Protein AF-A0A0G1I3D6-F1 (afdb_monomer)

Structure (mmCIF, N/CA/C/O backbone):
data_AF-A0A0G1I3D6-F1
#
_entry.id   AF-A0A0G1I3D6-F1
#
loop_
_atom_site.group_PDB
_atom_site.id
_atom_site.type_symbol
_atom_site.label_atom_id
_atom_site.label_alt_id
_atom_site.label_comp_id
_atom_site.label_asym_id
_atom_site.label_entity_id
_atom_site.label_seq_id
_atom_site.pdbx_PDB_ins_code
_atom_site.Cartn_x
_atom_site.Cartn_y
_atom_site.Cartn_z
_atom_site.occupancy
_atom_site.B_iso_or_equiv
_atom_site.auth_seq_id
_atom_site.auth_comp_id
_atom_site.auth_asym_id
_atom_site.auth_atom_id
_atom_site.pdbx_PDB_model_num
ATOM 1 N N . LYS A 1 1 ? -15.731 5.612 1.401 1.00 73.81 1 LYS A N 1
ATOM 2 C CA . LYS A 1 1 ? -15.665 6.639 0.323 1.00 73.81 1 LYS A CA 1
ATOM 3 C C . LYS A 1 1 ? -14.389 6.388 -0.466 1.00 73.81 1 LYS A C 1
ATOM 5 O O . LYS A 1 1 ? -13.400 6.091 0.185 1.00 73.81 1 LYS A O 1
ATOM 10 N N . ILE A 1 2 ? -14.412 6.457 -1.798 1.00 78.31 2 ILE A N 1
ATOM 11 C CA . ILE A 1 2 ? -13.219 6.292 -2.646 1.00 78.31 2 ILE A CA 1
ATOM 12 C C . ILE A 1 2 ? -13.026 7.588 -3.441 1.00 78.31 2 ILE A C 1
ATOM 14 O O . ILE A 1 2 ? -14.000 8.126 -3.967 1.00 78.31 2 ILE A O 1
ATOM 18 N N . SER A 1 3 ? -11.796 8.085 -3.501 1.00 79.75 3 SER A N 1
ATOM 19 C CA . SER A 1 3 ? -11.375 9.255 -4.271 1.00 79.75 3 SER A CA 1
ATOM 20 C C . SER A 1 3 ? -10.246 8.853 -5.217 1.00 79.75 3 SER A C 1
ATOM 22 O O . SER A 1 3 ? -9.342 8.122 -4.815 1.00 79.75 3 SER A O 1
ATOM 24 N N . TYR A 1 4 ? -10.279 9.363 -6.446 1.00 76.50 4 TYR A N 1
ATOM 25 C CA . TYR A 1 4 ? -9.255 9.138 -7.467 1.00 76.50 4 TYR A CA 1
ATOM 26 C C . TYR A 1 4 ? -8.614 10.471 -7.842 1.00 76.50 4 TYR A C 1
ATOM 28 O O . TYR A 1 4 ? -9.324 11.468 -7.986 1.00 76.50 4 TYR A O 1
ATOM 36 N N . ALA A 1 5 ? -7.298 10.489 -8.031 1.00 76.38 5 ALA A N 1
ATOM 37 C CA . ALA A 1 5 ? -6.585 11.644 -8.560 1.00 76.38 5 ALA A CA 1
ATOM 38 C C . ALA A 1 5 ? -5.461 11.197 -9.502 1.00 76.38 5 ALA A C 1
ATOM 40 O O . ALA A 1 5 ? -4.753 10.229 -9.229 1.00 76.38 5 ALA A O 1
ATOM 41 N N . GLY A 1 6 ? -5.282 11.921 -10.608 1.00 70.44 6 GLY A N 1
ATOM 42 C CA . GLY A 1 6 ? -4.006 11.896 -11.317 1.00 70.44 6 GLY A CA 1
ATOM 43 C C . GLY A 1 6 ? -2.960 12.592 -10.452 1.00 70.44 6 GLY A C 1
ATOM 44 O O . GLY A 1 6 ? -3.243 13.641 -9.871 1.00 70.44 6 GLY A O 1
ATOM 45 N N . SER A 1 7 ? -1.774 12.010 -10.339 1.00 66.50 7 SER A N 1
ATOM 46 C CA . SER A 1 7 ? -0.646 12.606 -9.630 1.00 66.50 7 SER A CA 1
ATOM 47 C C . SER A 1 7 ? 0.536 12.762 -10.582 1.00 66.50 7 SER A C 1
ATOM 49 O O . SER A 1 7 ? 0.660 12.058 -1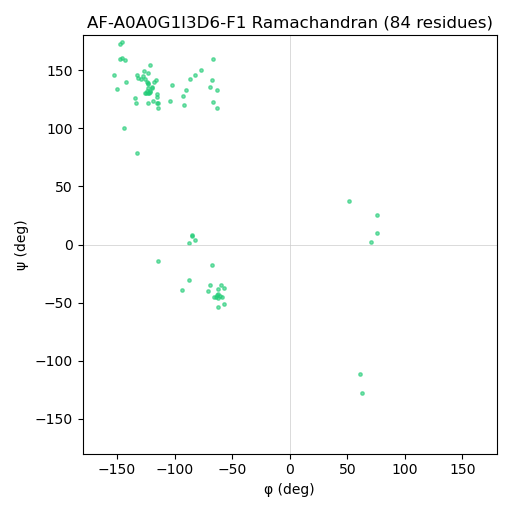1.578 1.00 66.50 7 SER A O 1
ATOM 51 N N . SER A 1 8 ? 1.409 13.715 -10.296 1.00 67.75 8 SER A N 1
ATOM 52 C CA . SER A 1 8 ? 2.726 13.809 -10.921 1.00 67.75 8 SER A CA 1
ATOM 53 C C . SER A 1 8 ? 3.741 13.849 -9.799 1.00 67.75 8 SER A C 1
ATOM 55 O O . SER A 1 8 ? 3.571 14.644 -8.870 1.00 67.75 8 SER A O 1
ATOM 57 N N . ASN A 1 9 ? 4.777 13.017 -9.863 1.00 62.97 9 ASN A N 1
ATOM 58 C CA . ASN A 1 9 ? 5.860 13.111 -8.897 1.00 62.97 9 ASN A CA 1
ATOM 59 C C . ASN A 1 9 ? 6.538 14.487 -9.058 1.00 62.97 9 ASN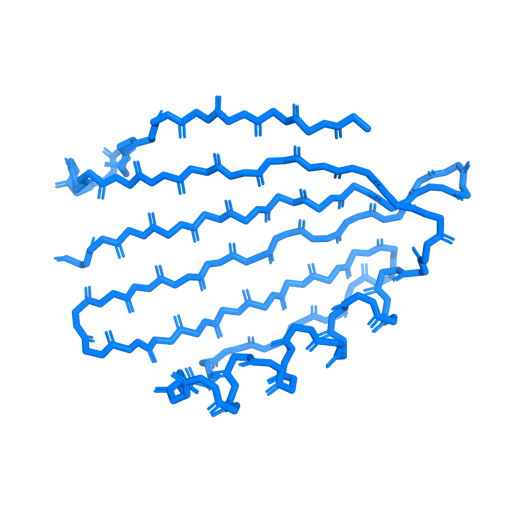 A C 1
ATOM 61 O O . ASN A 1 9 ? 7.077 14.764 -10.129 1.00 62.97 9 ASN A O 1
ATOM 65 N N . PRO A 1 10 ? 6.524 15.370 -8.043 1.00 61.97 10 PRO A N 1
ATOM 66 C CA . PRO A 1 10 ? 7.056 16.722 -8.190 1.00 61.97 10 PRO A CA 1
ATOM 67 C C . PRO A 1 10 ? 8.579 16.763 -8.378 1.00 61.97 10 PRO A C 1
ATOM 69 O O . PRO A 1 10 ? 9.088 17.780 -8.840 1.00 61.97 10 PRO A O 1
ATOM 72 N N . SER A 1 11 ? 9.313 15.694 -8.039 1.00 58.72 11 SER A N 1
ATOM 73 C CA . SER A 1 11 ? 10.767 15.637 -8.233 1.00 58.72 11 SER A CA 1
ATOM 74 C C . SER A 1 11 ? 11.181 15.137 -9.618 1.00 58.72 11 SER A C 1
ATOM 76 O O . SER A 1 11 ? 12.219 15.565 -10.117 1.00 58.72 11 SER A O 1
ATOM 78 N N . THR A 1 12 ? 10.388 14.267 -10.251 1.00 66.69 12 THR A N 1
ATOM 79 C CA . THR A 1 12 ? 10.733 13.656 -11.552 1.00 66.69 12 THR A CA 1
ATOM 80 C C . THR A 1 12 ? 9.809 14.068 -12.696 1.00 66.69 12 THR A C 1
ATOM 82 O O . THR A 1 12 ? 10.125 13.833 -13.857 1.00 66.69 12 THR A O 1
ATOM 85 N N . GLY A 1 13 ? 8.654 14.669 -12.401 1.00 70.88 13 GLY A N 1
ATOM 86 C CA . GLY A 1 13 ? 7.599 14.946 -13.378 1.00 70.88 13 GLY A CA 1
ATOM 87 C C . GLY A 1 13 ? 6.872 13.693 -13.877 1.00 70.88 13 GLY A C 1
ATOM 88 O O . GLY A 1 13 ? 5.982 13.810 -14.720 1.00 70.88 13 GLY A O 1
ATOM 89 N N . ALA A 1 14 ? 7.221 12.505 -13.367 1.00 74.19 14 ALA A N 1
ATOM 90 C CA . ALA A 1 14 ? 6.648 11.250 -13.827 1.00 74.19 14 ALA A CA 1
ATOM 91 C C . ALA A 1 14 ? 5.136 11.205 -13.542 1.00 74.19 14 ALA A C 1
ATOM 93 O O . ALA A 1 14 ? 4.711 11.534 -12.424 1.00 74.19 14 ALA A O 1
ATOM 94 N N . PRO A 1 15 ? 4.315 10.803 -14.530 1.00 78.56 15 PRO A N 1
ATOM 95 C CA . PRO A 1 15 ? 2.887 10.648 -14.331 1.00 78.56 15 PRO A CA 1
ATOM 96 C C . PRO A 1 15 ? 2.619 9.481 -13.381 1.00 78.56 15 PRO A C 1
ATOM 98 O O . PRO A 1 15 ? 3.261 8.430 -13.434 1.00 78.56 15 PRO A O 1
ATOM 101 N N . GLY A 1 16 ? 1.623 9.669 -12.533 1.00 85.12 16 GLY A N 1
ATOM 102 C CA . GLY A 1 16 ? 1.157 8.690 -11.578 1.00 85.12 16 GLY A CA 1
ATOM 103 C C . GLY A 1 16 ? -0.348 8.779 -11.379 1.00 85.12 16 GLY A C 1
ATOM 104 O O . GLY A 1 16 ? -1.047 9.650 -11.906 1.00 85.12 16 GLY A O 1
ATOM 105 N N . ALA A 1 17 ? -0.855 7.835 -10.609 1.00 87.81 17 ALA A N 1
ATOM 106 C CA . ALA A 1 17 ? -2.232 7.832 -10.160 1.00 87.81 17 ALA A CA 1
ATOM 107 C C . ALA A 1 17 ? -2.261 7.551 -8.667 1.00 87.81 17 ALA A C 1
ATOM 109 O O . ALA A 1 17 ? -1.452 6.769 -8.158 1.00 87.81 17 ALA A O 1
ATOM 110 N N . SER A 1 18 ? -3.218 8.158 -7.972 1.00 89.38 18 SER A N 1
ATOM 111 C CA . SER A 1 18 ? -3.504 7.822 -6.591 1.00 89.38 18 SER A CA 1
ATOM 112 C C . SER A 1 18 ? -4.974 7.503 -6.359 1.00 89.38 18 SER A C 1
ATOM 114 O O . SER A 1 18 ? -5.886 8.071 -6.969 1.00 89.38 18 SER A O 1
ATOM 116 N N . VAL A 1 19 ? -5.190 6.553 -5.456 1.00 90.88 19 VAL A N 1
ATOM 117 C CA . VAL A 1 19 ? -6.501 6.157 -4.954 1.00 90.88 19 VAL A CA 1
ATOM 118 C C . VAL A 1 19 ? -6.478 6.323 -3.448 1.00 90.88 19 VAL A C 1
ATOM 120 O O . VAL A 1 19 ? -5.570 5.835 -2.780 1.00 90.88 19 VAL A O 1
ATOM 123 N N . MET A 1 20 ? -7.490 6.992 -2.909 1.00 93.00 20 MET A N 1
ATOM 124 C CA . MET A 1 20 ? -7.672 7.131 -1.472 1.00 93.00 20 MET A CA 1
ATOM 125 C C . MET A 1 20 ? -9.030 6.584 -1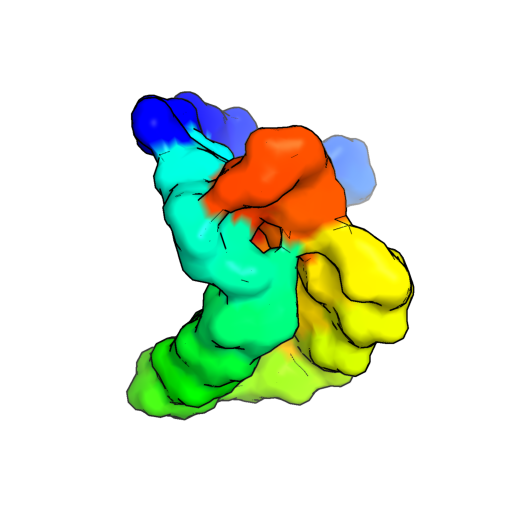.068 1.00 93.00 20 MET A C 1
ATOM 127 O O . MET A 1 20 ? -10.051 6.945 -1.655 1.00 93.00 20 MET A O 1
ATOM 131 N N . PHE A 1 21 ? -9.064 5.738 -0.048 1.00 93.88 21 PHE A N 1
ATOM 132 C CA . PHE A 1 21 ? -10.311 5.225 0.498 1.00 93.88 21 PHE A CA 1
ATOM 133 C C . PHE A 1 21 ? -10.220 4.979 1.998 1.00 93.88 21 PHE A C 1
ATOM 135 O O . PHE A 1 21 ? -9.158 5.097 2.603 1.00 93.88 21 PHE A O 1
ATOM 142 N N . THR A 1 22 ? -11.359 4.657 2.602 1.00 96.38 22 THR A N 1
ATOM 143 C CA . THR A 1 22 ? -11.454 4.333 4.025 1.00 96.38 22 THR A CA 1
ATOM 144 C C . THR A 1 22 ? -12.066 2.954 4.243 1.00 96.38 22 THR A C 1
ATOM 146 O O . THR A 1 22 ? -12.919 2.521 3.464 1.00 96.38 22 THR A O 1
ATOM 149 N N . THR A 1 23 ? -11.636 2.269 5.302 1.00 95.56 23 THR A N 1
ATOM 150 C CA . THR A 1 23 ? -12.102 0.936 5.710 1.00 95.56 23 THR A CA 1
ATOM 151 C C . THR A 1 23 ? -12.178 0.827 7.234 1.00 95.56 23 THR A C 1
ATOM 153 O O . THR A 1 23 ? -11.524 1.589 7.938 1.00 95.56 23 THR A O 1
ATOM 156 N N . SER A 1 24 ? -12.962 -0.121 7.749 1.00 95.25 24 SER A N 1
ATOM 157 C CA . SER A 1 24 ? -13.049 -0.436 9.185 1.00 95.25 24 SER A CA 1
ATOM 158 C C . SER A 1 24 ? -12.007 -1.465 9.648 1.00 95.25 24 SER A C 1
ATOM 160 O O . SER A 1 24 ? -12.041 -1.906 10.792 1.00 95.25 24 SER A O 1
ATOM 162 N N . LYS A 1 25 ? -11.141 -1.928 8.740 1.00 95.38 25 LYS A N 1
ATOM 163 C CA . LYS A 1 25 ? -10.028 -2.842 9.035 1.00 95.38 25 LYS A CA 1
ATOM 164 C C . LYS A 1 25 ? -8.871 -2.096 9.681 1.00 95.38 25 LYS A C 1
ATOM 166 O O . LYS A 1 25 ? -8.686 -0.925 9.364 1.00 95.38 25 LYS A O 1
ATOM 171 N N . SER A 1 26 ? -8.091 -2.755 10.535 1.00 92.88 26 SER A N 1
ATOM 172 C CA . SER A 1 26 ? -6.923 -2.115 11.155 1.00 92.88 26 SER A CA 1
ATOM 173 C C . SER A 1 26 ? -5.835 -1.802 10.124 1.00 92.88 26 SER A C 1
ATOM 175 O O . SER A 1 26 ? -5.778 -2.419 9.052 1.00 92.88 26 SER A O 1
ATOM 177 N N . ALA A 1 27 ? -4.924 -0.881 10.449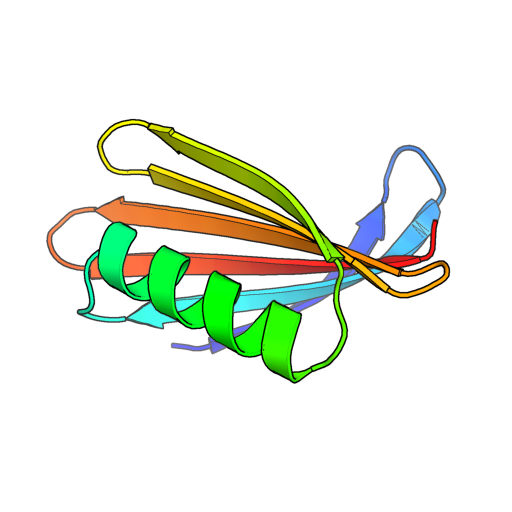 1.00 93.31 27 ALA A N 1
ATOM 178 C CA . ALA A 1 27 ? -3.791 -0.585 9.569 1.00 93.31 27 ALA A CA 1
ATOM 179 C C . ALA A 1 27 ? -2.935 -1.834 9.274 1.00 93.31 27 ALA A C 1
ATOM 181 O O . ALA A 1 27 ? -2.495 -2.037 8.140 1.00 93.31 27 ALA A O 1
ATOM 182 N N . SER A 1 28 ? -2.760 -2.710 10.270 1.00 91.56 28 SER A N 1
ATOM 183 C CA . SER A 1 28 ? -1.981 -3.944 10.139 1.00 91.56 28 SER A CA 1
ATOM 184 C C . SER A 1 28 ? -2.666 -4.998 9.265 1.00 91.56 28 SER A C 1
ATOM 186 O O . SER A 1 28 ? -1.994 -5.619 8.441 1.00 91.56 28 SER A O 1
ATOM 188 N N . GLU A 1 29 ? -3.989 -5.171 9.379 1.00 94.12 29 GLU A N 1
ATOM 189 C CA . GLU A 1 29 ? -4.765 -6.055 8.496 1.00 94.12 29 GLU A CA 1
ATOM 190 C C . GLU A 1 29 ? -4.654 -5.597 7.036 1.00 94.12 29 GLU A C 1
ATOM 192 O O . GLU A 1 29 ? -4.433 -6.409 6.136 1.00 94.12 29 GLU A O 1
ATOM 197 N N . VAL A 1 30 ? -4.773 -4.287 6.795 1.00 96.19 30 VAL A N 1
ATOM 198 C CA . VAL A 1 30 ? -4.674 -3.711 5.449 1.00 96.19 30 VAL A CA 1
ATOM 199 C C . VAL A 1 30 ? -3.263 -3.875 4.881 1.00 96.19 30 VAL A C 1
ATOM 201 O O . VAL A 1 30 ? -3.116 -4.283 3.728 1.00 96.19 30 VAL A O 1
ATOM 204 N N . ALA A 1 31 ? -2.221 -3.601 5.670 1.00 95.75 31 ALA A N 1
ATOM 205 C CA . ALA A 1 31 ? -0.837 -3.759 5.229 1.00 95.75 31 ALA A CA 1
ATOM 206 C C . ALA A 1 31 ? -0.512 -5.221 4.881 1.00 95.75 31 ALA A C 1
ATOM 208 O O . ALA A 1 31 ? 0.108 -5.487 3.852 1.00 95.75 31 ALA A O 1
ATOM 209 N N . ALA A 1 32 ? -0.974 -6.175 5.697 1.00 95.50 32 ALA A N 1
ATOM 210 C CA . ALA A 1 32 ? -0.803 -7.602 5.433 1.00 95.50 32 ALA A CA 1
ATOM 211 C C . ALA A 1 32 ? -1.526 -8.043 4.151 1.00 95.50 32 ALA A C 1
ATOM 213 O O . ALA A 1 32 ? -0.941 -8.754 3.332 1.00 95.50 32 ALA A O 1
ATOM 214 N N . TYR A 1 33 ? -2.763 -7.575 3.946 1.00 97.00 33 TYR A N 1
ATOM 215 C CA . TYR A 1 33 ? -3.522 -7.835 2.722 1.00 97.00 33 TYR A CA 1
ATOM 216 C C . TYR A 1 33 ? -2.766 -7.357 1.478 1.00 97.00 33 TYR A C 1
ATOM 218 O O . TYR A 1 33 ? -2.565 -8.133 0.544 1.00 97.00 33 TYR A O 1
ATOM 226 N N . TYR A 1 34 ? -2.299 -6.105 1.472 1.00 97.06 34 TYR A N 1
ATOM 227 C CA . TYR A 1 34 ? -1.600 -5.559 0.310 1.00 97.06 34 TYR A CA 1
ATOM 228 C C . TYR A 1 34 ? -0.233 -6.193 0.083 1.00 97.06 34 TYR A C 1
ATOM 230 O O . TYR A 1 34 ? 0.118 -6.411 -1.069 1.00 97.06 34 TYR A O 1
ATOM 238 N N . ASN A 1 35 ? 0.507 -6.556 1.130 1.00 96.31 35 ASN A N 1
ATOM 239 C CA . ASN A 1 35 ? 1.751 -7.305 0.957 1.00 96.31 35 ASN A CA 1
ATOM 240 C C . ASN A 1 35 ? 1.524 -8.635 0.227 1.00 96.31 35 ASN A C 1
ATOM 242 O O . ASN A 1 35 ? 2.251 -8.930 -0.718 1.00 96.31 35 ASN A O 1
ATOM 246 N N . SER A 1 36 ? 0.495 -9.402 0.609 1.00 97.12 36 SER A N 1
ATOM 247 C CA . SER A 1 36 ? 0.149 -10.647 -0.094 1.00 97.12 36 SER A CA 1
ATOM 248 C C . SER A 1 36 ? -0.251 -10.370 -1.540 1.00 97.12 36 SER A C 1
ATOM 250 O O . SER A 1 36 ? 0.341 -10.921 -2.458 1.00 97.12 36 SER A O 1
ATOM 252 N N . GLN A 1 37 ? -1.214 -9.468 -1.748 1.00 97.69 37 GLN A N 1
ATOM 253 C CA . GLN A 1 37 ? -1.755 -9.189 -3.079 1.00 97.69 37 GLN A CA 1
ATOM 254 C C . GLN A 1 37 ? -0.704 -8.636 -4.042 1.00 97.69 37 GLN A C 1
ATOM 256 O O . GLN A 1 37 ? -0.695 -8.998 -5.212 1.00 97.69 37 GLN A O 1
ATOM 261 N N . LEU A 1 38 ? 0.198 -7.776 -3.565 1.00 97.31 38 LEU A N 1
ATOM 262 C CA . LEU A 1 38 ? 1.287 -7.246 -4.380 1.00 97.31 38 LEU A CA 1
ATOM 263 C C . LEU A 1 38 ? 2.220 -8.370 -4.842 1.00 97.31 38 LEU A C 1
ATOM 265 O O . LEU A 1 38 ? 2.533 -8.433 -6.028 1.00 97.31 38 LEU A O 1
ATOM 269 N N . VAL A 1 39 ? 2.612 -9.278 -3.945 1.00 97.62 39 VAL A N 1
ATOM 270 C CA . VAL A 1 39 ? 3.451 -10.434 -4.300 1.00 97.62 39 VAL A CA 1
ATOM 271 C C . VAL A 1 39 ? 2.728 -11.370 -5.272 1.00 97.62 39 VAL A C 1
ATOM 273 O O . VAL A 1 39 ? 3.319 -11.760 -6.279 1.00 97.62 39 VAL A O 1
ATOM 276 N N . ASP A 1 40 ? 1.453 -11.674 -5.020 1.00 98.19 40 ASP A N 1
ATOM 277 C CA . ASP A 1 40 ? 0.622 -12.523 -5.887 1.00 98.19 40 ASP A CA 1
ATOM 278 C C . ASP A 1 40 ? 0.492 -11.934 -7.304 1.00 98.19 40 ASP A C 1
ATOM 280 O O . ASP A 1 40 ? 0.517 -12.653 -8.303 1.00 98.19 40 ASP A O 1
ATOM 284 N N . GLU A 1 41 ? 0.440 -10.605 -7.404 1.00 97.38 41 GLU A N 1
ATOM 285 C CA . GLU A 1 41 ? 0.408 -9.850 -8.658 1.00 97.38 41 GLU A CA 1
ATOM 286 C C . GLU A 1 41 ? 1.809 -9.598 -9.250 1.00 97.38 41 GLU A C 1
ATOM 288 O O . GLU A 1 41 ? 1.957 -8.850 -10.221 1.00 97.38 41 GLU A O 1
ATOM 293 N N . GLY A 1 42 ? 2.865 -10.200 -8.701 1.00 97.69 42 GLY A N 1
ATOM 294 C CA . GLY A 1 42 ? 4.226 -10.134 -9.237 1.00 97.69 42 GLY A CA 1
ATOM 295 C C . GLY A 1 42 ? 4.953 -8.812 -8.987 1.00 97.69 42 GLY A C 1
ATOM 296 O O . GLY A 1 42 ? 5.833 -8.441 -9.766 1.00 97.69 42 GLY A O 1
ATOM 297 N N . TRP A 1 43 ? 4.575 -8.077 -7.944 1.00 97.88 43 TRP A N 1
ATOM 298 C CA . TRP A 1 43 ? 5.368 -6.975 -7.409 1.00 97.88 43 TRP A CA 1
ATOM 299 C C . TRP A 1 43 ? 6.387 -7.500 -6.396 1.00 97.88 43 TRP A C 1
ATOM 301 O O . TRP A 1 43 ? 6.095 -8.376 -5.584 1.00 97.88 43 TRP A O 1
ATOM 311 N N . THR A 1 44 ? 7.575 -6.912 -6.397 1.00 98.19 44 THR A N 1
ATOM 312 C CA . THR A 1 44 ? 8.599 -7.154 -5.382 1.00 98.19 44 THR A CA 1
ATOM 313 C C . THR A 1 44 ? 8.433 -6.132 -4.268 1.00 98.19 44 THR A C 1
ATOM 315 O O . THR A 1 44 ? 8.535 -4.934 -4.529 1.00 98.19 44 THR A O 1
ATOM 318 N N . ILE A 1 45 ? 8.197 -6.579 -3.033 1.00 97.81 45 ILE A N 1
ATOM 319 C CA . ILE A 1 45 ? 8.163 -5.680 -1.873 1.00 97.81 45 ILE A CA 1
ATOM 320 C C . ILE A 1 45 ? 9.566 -5.115 -1.641 1.00 97.81 45 ILE A C 1
ATOM 322 O O . ILE A 1 45 ? 10.522 -5.865 -1.456 1.00 97.81 45 ILE A O 1
ATOM 326 N N . GLU A 1 46 ? 9.679 -3.791 -1.644 1.00 97.19 46 GLU A N 1
ATOM 327 C CA . GLU A 1 46 ? 10.931 -3.082 -1.370 1.00 97.19 46 GLU A CA 1
ATOM 328 C C . GLU A 1 46 ? 11.040 -2.713 0.109 1.00 97.19 46 GLU A C 1
ATOM 330 O O . GLU A 1 46 ? 12.113 -2.807 0.701 1.00 97.19 46 GLU A O 1
ATOM 335 N N . SER A 1 47 ? 9.925 -2.305 0.719 1.00 94.75 47 SER A N 1
ATOM 336 C CA . SER A 1 47 ? 9.876 -1.945 2.132 1.00 94.75 47 SER A CA 1
ATOM 337 C C . SER A 1 47 ? 8.489 -2.172 2.722 1.00 94.75 47 SER A C 1
ATOM 339 O O . SER A 1 47 ? 7.461 -1.974 2.075 1.00 94.75 47 SER A O 1
ATOM 341 N N . THR A 1 48 ? 8.458 -2.566 3.991 1.00 94.62 48 THR A N 1
ATOM 342 C CA . THR A 1 48 ? 7.270 -2.493 4.841 1.00 94.62 48 THR A CA 1
ATOM 343 C C . THR A 1 48 ? 7.689 -1.894 6.174 1.00 94.62 48 THR A C 1
ATOM 345 O O . THR A 1 48 ? 8.548 -2.447 6.860 1.00 94.62 48 THR A O 1
ATOM 348 N N . ALA A 1 49 ? 7.074 -0.780 6.557 1.00 93.44 49 ALA A N 1
ATOM 349 C CA . ALA A 1 49 ? 7.302 -0.129 7.840 1.00 93.44 49 ALA A CA 1
ATOM 350 C C . ALA A 1 49 ? 5.988 -0.036 8.616 1.00 93.44 49 ALA A C 1
ATOM 352 O O . ALA A 1 49 ? 4.980 0.418 8.083 1.00 93.44 49 ALA A O 1
ATOM 353 N N . ASN A 1 50 ? 6.007 -0.433 9.887 1.00 90.06 50 ASN A N 1
ATOM 354 C CA . ASN A 1 50 ? 4.871 -0.305 10.797 1.00 90.06 50 ASN A CA 1
ATOM 355 C C . ASN A 1 50 ? 5.250 0.666 11.920 1.00 90.06 50 ASN A C 1
ATOM 357 O O . ASN A 1 50 ? 6.240 0.458 12.619 1.00 90.06 50 ASN A O 1
ATOM 361 N N . MET A 1 51 ? 4.478 1.736 12.068 1.00 89.12 51 MET A N 1
ATOM 362 C CA . MET A 1 51 ? 4.743 2.880 12.939 1.00 89.12 51 MET A CA 1
ATOM 363 C C . MET A 1 51 ? 3.479 3.218 13.736 1.00 89.12 51 MET A C 1
ATOM 365 O O . MET A 1 51 ? 2.736 4.144 13.402 1.00 89.12 51 MET A O 1
ATOM 369 N N . GLY A 1 52 ? 3.226 2.444 14.794 1.00 88.19 52 GLY A N 1
ATOM 370 C CA . GLY A 1 52 ? 2.073 2.638 15.676 1.00 88.19 52 GLY A CA 1
ATOM 371 C C . GLY A 1 52 ? 0.751 2.503 14.921 1.00 88.19 52 GLY A C 1
ATOM 372 O O . GLY A 1 52 ? 0.407 1.414 14.474 1.00 88.19 52 GLY A O 1
ATOM 373 N N . SER A 1 53 ? 0.030 3.614 14.767 1.00 91.00 53 SER A N 1
ATOM 374 C CA . SER A 1 53 ? -1.235 3.680 14.029 1.00 91.00 53 SER A CA 1
ATOM 375 C C . SER A 1 53 ? -1.070 3.823 12.513 1.00 91.00 53 SER A C 1
ATOM 377 O O . SER A 1 53 ? -2.062 3.980 11.809 1.00 91.00 53 SER A O 1
ATOM 379 N N . SER A 1 54 ? 0.157 3.795 11.988 1.00 93.00 54 SER A N 1
ATOM 380 C CA . SER A 1 54 ? 0.406 3.897 10.550 1.00 93.00 54 SER A CA 1
ATOM 381 C C . SER A 1 54 ? 1.269 2.763 10.012 1.00 93.00 54 SER A C 1
ATOM 383 O O . SER A 1 54 ? 2.151 2.255 10.702 1.00 93.00 54 SER A O 1
ATOM 385 N N . SER A 1 55 ? 1.037 2.398 8.756 1.00 95.50 55 SER A N 1
ATOM 386 C CA . SER A 1 55 ? 1.839 1.438 8.004 1.00 95.50 55 SER A CA 1
ATOM 387 C C . SER A 1 55 ? 2.180 2.002 6.629 1.00 95.50 55 SER A C 1
ATOM 389 O O . SER A 1 55 ? 1.371 2.677 5.991 1.00 95.50 55 SER A O 1
ATOM 391 N N . VAL A 1 56 ? 3.389 1.702 6.165 1.00 95.75 56 VAL A N 1
ATOM 392 C CA . VAL A 1 56 ? 3.872 2.026 4.824 1.00 95.75 56 VAL A CA 1
ATOM 393 C C . VAL A 1 56 ? 4.269 0.738 4.132 1.00 95.75 56 VAL A C 1
ATOM 395 O O . VAL A 1 56 ? 5.001 -0.065 4.709 1.00 95.75 56 VAL A O 1
ATOM 398 N N . VAL A 1 57 ? 3.816 0.559 2.897 1.00 97.25 57 VAL A N 1
ATOM 399 C CA . VAL A 1 57 ? 4.260 -0.528 2.018 1.00 97.25 57 VAL A CA 1
ATOM 400 C C . VAL A 1 57 ? 4.767 0.097 0.727 1.00 97.25 57 VAL A C 1
ATOM 402 O O . VAL A 1 57 ? 4.072 0.924 0.141 1.00 97.25 57 VAL A O 1
ATOM 405 N N . SER A 1 58 ? 5.960 -0.282 0.278 1.00 96.88 58 SER A N 1
ATOM 406 C CA . SER A 1 58 ? 6.467 0.071 -1.047 1.00 96.88 58 SER A CA 1
ATOM 407 C C . SER A 1 58 ? 6.852 -1.180 -1.81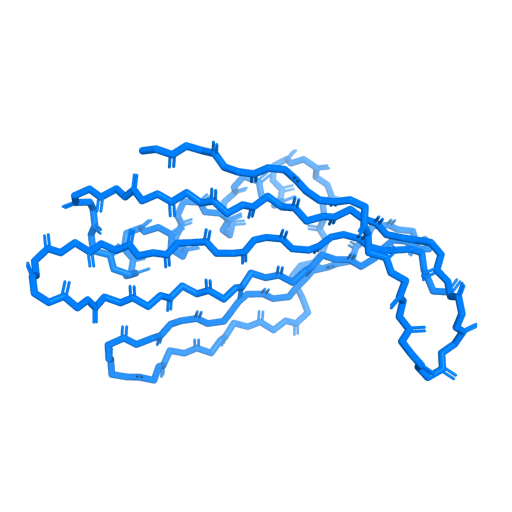9 1.00 96.88 58 SER A C 1
ATOM 409 O O . SER A 1 58 ? 7.416 -2.124 -1.259 1.00 96.88 58 SER A O 1
ATOM 41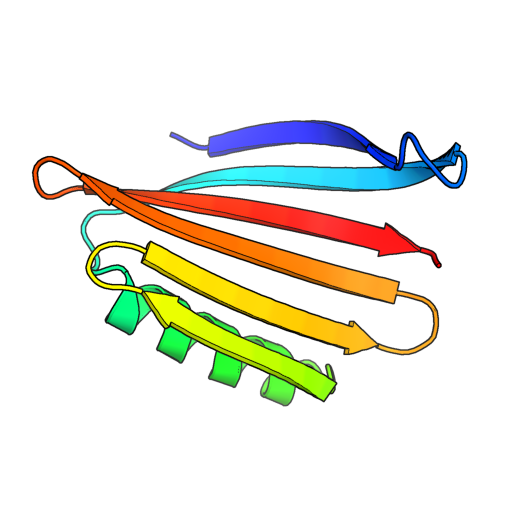1 N N . ALA A 1 59 ? 6.535 -1.197 -3.108 1.00 97.75 59 ALA A N 1
ATOM 412 C CA . ALA A 1 59 ? 6.845 -2.315 -3.981 1.00 97.75 59 ALA A CA 1
ATOM 413 C C . ALA A 1 59 ? 7.140 -1.854 -5.409 1.00 97.75 59 ALA A C 1
ATOM 415 O O . ALA A 1 59 ? 6.710 -0.781 -5.838 1.00 97.75 59 ALA A O 1
ATOM 416 N N . LYS A 1 60 ? 7.830 -2.710 -6.164 1.00 96.94 60 LYS A N 1
ATOM 417 C CA . LYS A 1 60 ? 8.275 -2.439 -7.531 1.00 96.94 60 LYS A CA 1
ATOM 418 C C . LYS A 1 60 ? 7.883 -3.549 -8.498 1.00 96.94 60 LYS A C 1
ATOM 420 O O . LYS A 1 60 ? 7.942 -4.730 -8.160 1.00 96.94 60 LYS A O 1
ATOM 425 N N . LYS A 1 61 ? 7.508 -3.172 -9.721 1.00 96.50 61 LYS A N 1
ATOM 426 C CA . LYS A 1 61 ? 7.223 -4.093 -10.831 1.00 96.50 61 LYS A CA 1
ATOM 427 C C . LYS A 1 61 ? 7.688 -3.480 -12.151 1.00 96.50 61 LYS A C 1
ATOM 429 O O . LYS A 1 61 ? 7.007 -2.635 -12.734 1.00 96.50 61 LYS A O 1
ATOM 434 N N . GLY A 1 62 ? 8.853 -3.916 -12.628 1.00 94.44 62 GLY A N 1
ATOM 435 C CA . GLY A 1 62 ? 9.525 -3.284 -13.767 1.00 94.44 62 GLY A CA 1
ATOM 436 C C . GLY A 1 62 ? 9.908 -1.838 -13.438 1.00 94.44 62 GLY A C 1
ATOM 437 O O . GLY A 1 62 ? 10.509 -1.589 -12.397 1.00 94.44 62 GLY A O 1
ATOM 438 N N . GLU A 1 63 ? 9.511 -0.897 -14.292 1.00 91.25 63 GLU A N 1
ATOM 439 C CA . GLU A 1 63 ? 9.724 0.552 -14.112 1.00 91.25 63 GLU A CA 1
ATOM 440 C C . GLU A 1 63 ? 8.635 1.220 -13.257 1.00 91.25 63 GLU A C 1
ATOM 442 O O . GLU A 1 63 ? 8.574 2.440 -13.166 1.00 91.25 63 GLU A O 1
ATOM 447 N N . ARG A 1 64 ? 7.729 0.443 -12.649 1.00 92.31 64 ARG A N 1
ATOM 448 C CA . ARG A 1 64 ? 6.650 0.974 -11.808 1.00 92.31 64 ARG A CA 1
ATOM 449 C C . ARG A 1 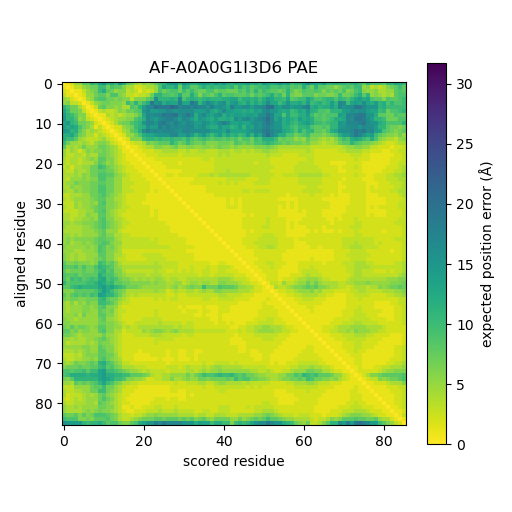64 ? 6.976 0.804 -10.342 1.00 92.31 64 ARG A C 1
ATOM 451 O O . ARG A 1 64 ? 7.355 -0.289 -9.922 1.00 92.31 64 ARG A O 1
ATOM 458 N N . THR A 1 65 ? 6.704 1.841 -9.566 1.00 93.88 65 THR A N 1
ATOM 459 C CA . THR A 1 65 ? 6.716 1.798 -8.104 1.00 93.88 65 THR A CA 1
ATOM 460 C C . THR A 1 65 ? 5.315 2.068 -7.577 1.00 93.88 65 THR A C 1
ATOM 462 O O . THR A 1 65 ? 4.561 2.869 -8.134 1.00 93.88 65 THR A O 1
ATOM 465 N N . VAL A 1 66 ? 4.946 1.360 -6.514 1.00 94.94 66 VAL A N 1
ATOM 466 C CA . VAL A 1 66 ? 3.708 1.583 -5.773 1.00 94.94 66 VAL A CA 1
ATOM 467 C C . VAL A 1 66 ? 4.047 1.853 -4.316 1.00 94.94 66 VAL A C 1
ATOM 469 O O . VAL A 1 66 ? 4.873 1.163 -3.721 1.00 94.94 66 VAL A O 1
ATOM 472 N N . GLY A 1 67 ? 3.412 2.873 -3.754 1.00 95.50 67 GLY A N 1
ATOM 473 C CA . GLY A 1 67 ? 3.510 3.243 -2.351 1.00 95.50 67 GLY A CA 1
ATOM 474 C C . GLY A 1 67 ? 2.127 3.266 -1.722 1.00 95.50 67 GLY A C 1
ATOM 475 O O . GLY A 1 67 ? 1.194 3.852 -2.270 1.00 95.50 67 GLY A O 1
ATOM 476 N N . LEU A 1 68 ? 1.996 2.636 -0.562 1.00 96.75 68 LEU A N 1
ATOM 477 C CA . LEU A 1 68 ? 0.799 2.667 0.256 1.00 96.75 68 LEU A CA 1
ATOM 478 C C . LEU A 1 68 ? 1.122 3.373 1.563 1.00 96.75 68 LEU A C 1
ATOM 480 O O . LEU A 1 68 ? 2.074 3.007 2.248 1.00 96.75 68 LEU A O 1
ATOM 484 N N . TYR A 1 69 ? 0.295 4.350 1.914 1.00 96.56 69 TYR A N 1
ATOM 485 C CA . TYR A 1 69 ? 0.266 4.970 3.229 1.00 96.56 69 TYR A CA 1
ATOM 486 C C . TYR A 1 69 ? -1.067 4.638 3.889 1.00 96.56 69 TYR A C 1
ATOM 488 O O . TYR A 1 69 ? -2.134 4.979 3.375 1.00 96.56 69 TYR A O 1
ATOM 496 N N . ILE A 1 70 ? -0.997 3.926 5.004 1.00 97.56 70 ILE A N 1
ATOM 497 C CA . ILE A 1 70 ? -2.143 3.394 5.728 1.00 97.56 70 ILE A CA 1
ATOM 498 C C . ILE A 1 70 ? -2.113 4.036 7.107 1.00 97.56 70 ILE A C 1
ATOM 500 O O . ILE A 1 70 ? -1.109 3.926 7.803 1.00 97.56 70 ILE A O 1
ATOM 504 N N . ILE A 1 71 ? -3.183 4.714 7.506 1.00 97.19 71 ILE A N 1
ATOM 505 C CA . ILE A 1 71 ? -3.273 5.356 8.817 1.00 97.19 71 ILE A CA 1
ATOM 506 C C . ILE A 1 71 ? -4.615 5.054 9.466 1.00 97.19 71 ILE A C 1
ATOM 508 O O . ILE A 1 71 ? -5.674 5.283 8.886 1.00 97.19 71 ILE A O 1
ATOM 512 N N . GLU A 1 72 ? -4.556 4.541 10.683 1.00 95.25 72 GLU A N 1
ATOM 513 C CA . GLU A 1 72 ? -5.701 4.279 11.536 1.00 95.25 72 GLU A CA 1
ATOM 514 C C . GLU A 1 72 ? -5.954 5.485 12.446 1.00 95.25 72 GLU A C 1
ATOM 516 O O . GLU A 1 72 ? -5.049 5.986 13.117 1.00 95.25 72 GLU A O 1
ATOM 521 N N . SER A 1 73 ? -7.192 5.972 12.451 1.00 93.69 73 SER A N 1
ATOM 522 C CA . SER A 1 73 ? -7.641 7.091 13.274 1.00 93.69 73 SER A CA 1
ATOM 523 C C . SER A 1 73 ? -9.119 6.924 13.606 1.00 93.69 73 SER A C 1
ATOM 525 O O . SER A 1 73 ? -9.926 6.637 12.726 1.00 93.69 73 SER A O 1
ATOM 527 N N . GLU A 1 74 ? -9.486 7.117 14.875 1.00 88.19 74 GLU A N 1
ATOM 528 C CA . GLU A 1 74 ? -10.886 7.091 15.337 1.00 88.19 74 GLU A CA 1
ATOM 529 C C . GLU A 1 74 ? -11.671 5.829 14.907 1.00 88.19 74 GLU A C 1
ATOM 531 O O . GLU A 1 74 ? -12.851 5.889 14.571 1.00 88.19 74 GLU A O 1
ATOM 536 N N . GLY A 1 75 ? -11.009 4.664 14.902 1.00 86.25 75 GLY A N 1
ATOM 537 C CA . GLY A 1 75 ? -11.626 3.377 14.545 1.00 86.25 75 GLY A CA 1
ATOM 538 C C . GLY A 1 75 ? -11.851 3.164 13.042 1.00 86.25 75 GLY A C 1
ATOM 539 O O . GLY A 1 75 ? -12.524 2.213 12.650 1.00 86.25 75 GLY A O 1
ATOM 540 N N . MET A 1 76 ? -11.294 4.035 12.200 1.00 94.00 76 MET A N 1
ATOM 541 C CA . MET A 1 76 ? -11.310 3.925 10.745 1.00 94.00 76 MET A CA 1
ATOM 542 C C . MET A 1 76 ? -9.885 4.001 10.202 1.00 94.00 76 MET A C 1
ATOM 544 O O . MET A 1 76 ? -9.069 4.805 10.645 1.00 94.00 76 MET A O 1
ATOM 548 N N . THR A 1 77 ? -9.599 3.214 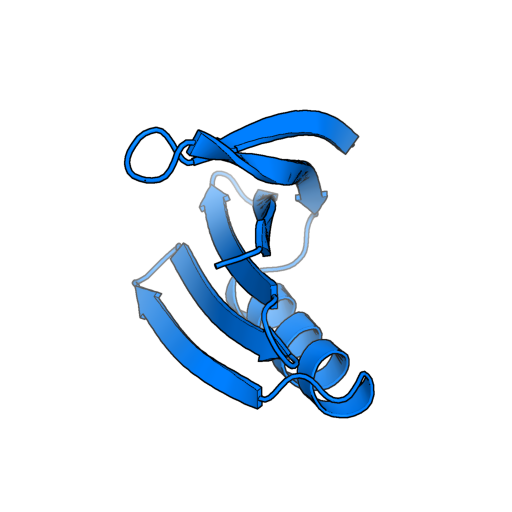9.175 1.00 96.50 77 THR A N 1
ATOM 549 C CA . THR A 1 77 ? -8.315 3.245 8.480 1.00 96.50 77 THR A CA 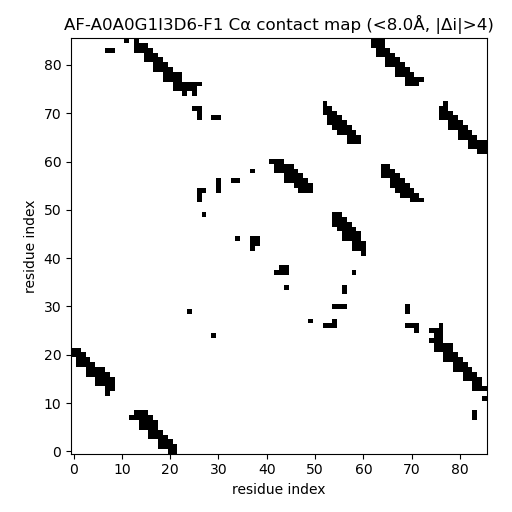1
ATOM 550 C C . THR A 1 77 ? -8.467 3.954 7.150 1.00 96.50 77 THR A C 1
ATOM 552 O O . THR A 1 77 ? -9.280 3.564 6.309 1.00 96.50 77 THR A O 1
ATOM 555 N N . SER A 1 78 ? -7.676 5.003 6.955 1.00 96.88 78 SER A N 1
ATOM 556 C CA . SER A 1 78 ? -7.499 5.667 5.669 1.00 96.88 78 SER A CA 1
ATOM 557 C C . SER A 1 78 ? -6.340 5.022 4.926 1.00 96.88 78 SER A C 1
ATOM 559 O O . SER A 1 78 ? -5.271 4.799 5.490 1.00 96.88 78 SER A O 1
ATOM 561 N N . VAL A 1 79 ? -6.560 4.725 3.653 1.00 96.62 79 VAL A N 1
ATOM 562 C CA . VAL A 1 79 ? -5.587 4.086 2.774 1.00 96.62 79 VAL A CA 1
ATOM 563 C C . VAL A 1 79 ? -5.376 4.996 1.582 1.00 96.62 79 VAL A C 1
ATOM 565 O O . VAL A 1 79 ? -6.327 5.289 0.858 1.00 96.62 79 VAL A O 1
ATOM 568 N N . THR A 1 80 ? -4.135 5.409 1.369 1.00 95.75 80 THR A N 1
ATOM 569 C CA . THR A 1 80 ? -3.703 6.135 0.177 1.00 95.75 80 THR A CA 1
ATOM 570 C C . THR A 1 80 ? -2.730 5.258 -0.584 1.00 95.75 80 THR A C 1
ATOM 572 O O . THR A 1 80 ? -1.703 4.858 -0.045 1.00 95.75 80 THR A O 1
ATOM 575 N N . ILE A 1 81 ? -3.049 4.969 -1.837 1.00 94.75 81 ILE A N 1
ATOM 576 C CA . ILE A 1 81 ? -2.225 4.174 -2.744 1.00 94.75 81 ILE A CA 1
ATOM 577 C C . ILE A 1 81 ? -1.789 5.093 -3.868 1.00 94.75 81 ILE A C 1
ATOM 579 O O . ILE A 1 81 ? -2.638 5.726 -4.489 1.00 94.75 81 ILE A O 1
ATOM 583 N N . GLY A 1 82 ? -0.491 5.170 -4.128 1.00 92.81 82 GLY A N 1
ATOM 584 C CA . GLY A 1 82 ? 0.080 5.864 -5.273 1.00 92.81 82 GLY A CA 1
ATOM 585 C C . GLY A 1 82 ? 0.862 4.890 -6.138 1.00 92.81 82 GLY A C 1
ATOM 586 O O . GLY A 1 82 ? 1.626 4.091 -5.609 1.00 92.81 82 GLY A O 1
ATOM 587 N N . VAL A 1 83 ? 0.689 4.965 -7.454 1.00 92.25 83 VAL A N 1
ATOM 588 C CA . VAL A 1 83 ? 1.522 4.262 -8.434 1.00 92.25 83 VAL A CA 1
ATOM 589 C C . VAL A 1 83 ? 2.118 5.278 -9.394 1.00 92.25 83 VAL A C 1
ATOM 591 O O . VAL A 1 83 ? 1.429 6.202 -9.828 1.00 92.25 83 VAL A O 1
ATOM 594 N N . GLN A 1 84 ? 3.389 5.110 -9.729 1.00 89.88 84 GLN A N 1
ATOM 595 C CA . GLN A 1 84 ? 4.084 5.953 -10.696 1.00 89.88 84 GLN A CA 1
ATOM 596 C C . GLN A 1 84 ? 5.099 5.134 -11.490 1.00 89.88 84 GLN A C 1
ATOM 598 O O . GLN A 1 84 ? 5.520 4.059 -11.054 1.00 89.88 84 GLN A O 1
ATOM 603 N N . ASN A 1 85 ? 5.497 5.662 -12.643 1.00 85.06 85 ASN A N 1
ATOM 604 C CA . ASN A 1 85 ? 6.701 5.195 -13.320 1.00 85.06 85 ASN A CA 1
ATOM 605 C C . ASN A 1 85 ? 7.929 5.876 -12.689 1.00 85.06 85 ASN A C 1
ATOM 607 O O . ASN A 1 85 ? 7.830 7.021 -12.237 1.00 85.06 85 ASN A O 1
ATOM 611 N N . GLU A 1 86 ? 9.052 5.165 -12.625 1.00 70.56 86 GLU A N 1
ATOM 612 C CA . GLU A 1 86 ? 10.374 5.765 -12.392 1.00 70.56 86 GLU A CA 1
ATOM 613 C C . GLU A 1 86 ? 10.843 6.593 -13.592 1.00 70.56 86 GLU A C 1
ATOM 615 O O . GLU A 1 86 ? 10.535 6.212 -14.745 1.00 70.56 86 GLU A O 1
#

Nearest PDB structures (foldseek):
  1mhm-assembly1_A  TM=6.798E-01  e=5.116E-02  Solanum tuberosum
  4yom-assembly1_A  TM=5.410E-01  e=6.163E-02  Mus musculus
  4s2l-assembly1_B  TM=6.469E-01  e=3.503E-01  Enterobacter cloacae
  5har-assembly1_A-2  TM=6.599E-01  e=5.755E-01  Enterobacter cloacae
  3fip-assembly1_A  TM=2.682E-01  e=1.146E-01  Escherichia coli

Mean predicted aligned error: 4.47 Å

Secondary structure (DSSP, 8-state):
-EEEEEEE-TTT--EEEEEEEEESS-HHHHHHHHHHHHHHTTPEEEEEEEETTEEEEEEEETTEEEEEEEEEETTEEEEEEEEEE-

Foldseek 3Di:
DKDKDWDADPVPRWTKIKMKDKDLDAQVVVLVVCVVVCVVVPWAWPDWDDDPQWIWTWTDDVQKIKIWIWGDDPSMIMIMIMMTGD

pLDDT: mean 89.99, std 9.97, range [58.72, 98.19]

Solvent-accessible surface area (backbone atoms only — not comparable to full-atom values): 4519 Å² total; per-residue (Å²): 103,79,48,78,45,82,40,55,43,89,89,76,65,34,61,29,40,34,42,36,36,58,42,78,54,54,31,65,58,50,51,53,51,48,56,51,52,39,45,77,72,63,29,47,78,74,46,75,48,80,58,89,52,30,29,38,41,31,32,38,46,88,64,32,41,38,42,36,49,26,37,43,54,98,78,34,16,40,39,39,38,37,40,32,49,117

Radius of gyration: 12.82 Å; Cα contacts (8 Å, |Δi|>4): 191; chains: 1; bounding box: 27×29×30 Å

Sequence (86 aa):
KISYAGSSNPSTGAPGASVMFTTSKSASEVAAYYNSQLVDEGWTIESTANMGSSSVVSAKKGERTVGLYIIESEGMTSVTIGVQNE